Protein AF-A0A968SP73-F1 (afdb_monomer)

pLDDT: mean 84.67, std 12.14, range [43.38, 95.56]

Secondary structure (DSSP, 8-state):
--------------HHHHHHHHHHHHHTT-EETTEE-HHHHHHHHHTTSS---------TTSHHHHHHHHHHHHHHHHHHHHTT-

Sequence (85 aa):
MSKDKREKLTIAVSAEDKATLEKIALELGQMWGDKPNISALMTAIAQGKIRLEHGEEPSPESKRGKKRLALAQIQEGLAKLADLL

Foldseek 3Di:
DDDPDDDDDDDDDDPVVVVVLQVVQVVVVCDDVPGRDSVSVVVCVVVVVDDDDPPDPQPCPHPVNVVVVVVVVVVVVVVVVVVVD

Solvent-accessible surface area (backbone atoms only — not comparable to full-atom values): 5258 Å² total; per-residue (Å²): 133,84,75,82,78,82,78,87,85,86,82,91,73,53,74,67,57,48,53,50,44,34,49,51,11,47,77,70,67,22,54,58,88,94,41,52,22,52,68,52,37,53,49,34,38,77,70,60,76,46,77,79,70,86,74,69,76,64,48,68,85,37,76,69,17,42,54,50,52,54,52,50,52,52,52,51,54,53,52,58,55,60,74,74,110

Radius of gyration: 18.88 Å; Cα contacts (8 Å, |Δi|>4): 40; chains: 1; bounding box: 46×45×49 Å

Mean predicted aligned error: 10.83 Å

Structure (mmCIF, N/CA/C/O backbone):
data_AF-A0A968SP73-F1
#
_entry.id   AF-A0A968SP73-F1
#
loop_
_atom_site.group_PDB
_atom_site.id
_atom_site.type_symbol
_atom_site.label_atom_id
_atom_site.label_alt_id
_atom_site.label_comp_id
_atom_site.label_asym_id
_atom_site.label_entity_id
_atom_site.label_seq_id
_atom_site.pdbx_PDB_ins_code
_atom_site.Cartn_x
_atom_site.Cartn_y
_atom_site.Cartn_z
_atom_site.occupancy
_atom_site.B_iso_or_equiv
_atom_site.auth_seq_id
_atom_site.auth_comp_id
_atom_site.auth_asym_id
_atom_site.auth_atom_id
_atom_site.pdbx_PDB_model_num
ATOM 1 N N . MET A 1 1 ? -7.132 25.877 21.257 1.00 43.38 1 MET A N 1
ATOM 2 C CA . MET A 1 1 ? -7.677 24.931 20.258 1.00 43.38 1 MET A CA 1
ATOM 3 C C . MET A 1 1 ? -6.632 24.746 19.169 1.00 43.38 1 MET A C 1
ATOM 5 O O . MET A 1 1 ? -6.572 25.554 18.249 1.00 43.38 1 MET A O 1
ATOM 9 N N . SER A 1 2 ? -5.744 23.763 19.307 1.00 48.88 2 SER A N 1
ATOM 10 C CA . SER A 1 2 ? -4.765 23.469 18.257 1.00 48.88 2 SER A CA 1
ATOM 11 C C . SER A 1 2 ? -5.498 22.767 17.119 1.00 48.88 2 SER A C 1
ATOM 13 O O . SER A 1 2 ? -6.024 21.680 17.315 1.00 48.88 2 SER A O 1
ATOM 15 N N . LYS A 1 3 ? -5.606 23.419 15.956 1.00 54.34 3 LYS A N 1
ATOM 16 C CA . LYS A 1 3 ? -6.066 22.769 14.724 1.00 54.34 3 LYS A CA 1
ATOM 17 C C . LYS A 1 3 ? -5.092 21.633 14.419 1.00 54.34 3 LYS A C 1
ATOM 19 O O . LYS A 1 3 ? -3.923 21.919 14.172 1.00 54.34 3 LYS A O 1
ATOM 24 N N . ASP A 1 4 ? -5.558 20.389 14.401 1.00 60.44 4 ASP A N 1
ATOM 25 C CA . ASP A 1 4 ? -4.793 19.269 13.856 1.00 60.44 4 ASP A CA 1
ATOM 26 C C . ASP A 1 4 ? -4.435 19.593 12.401 1.00 60.44 4 ASP A C 1
ATOM 28 O O . ASP A 1 4 ? -5.281 19.588 11.499 1.00 60.44 4 ASP A O 1
ATOM 32 N N . LYS A 1 5 ? -3.181 19.982 12.170 1.00 69.50 5 LYS A N 1
ATOM 33 C CA . LYS A 1 5 ? -2.698 20.345 10.843 1.00 69.50 5 LYS A CA 1
ATOM 34 C C . LYS A 1 5 ? -2.538 19.048 10.058 1.00 69.50 5 LYS A C 1
ATOM 36 O O . LYS A 1 5 ? -1.589 18.305 10.269 1.00 69.50 5 LYS A O 1
ATOM 41 N N . ARG A 1 6 ? -3.487 18.751 9.168 1.00 73.88 6 ARG A N 1
ATOM 42 C CA . ARG A 1 6 ? -3.334 17.637 8.224 1.00 73.88 6 ARG A CA 1
ATOM 43 C C . ARG A 1 6 ? -2.255 17.994 7.214 1.00 73.88 6 ARG A C 1
ATOM 45 O O . ARG A 1 6 ? -2.452 18.876 6.377 1.00 73.88 6 ARG A O 1
ATOM 52 N N . GLU A 1 7 ? -1.130 17.306 7.300 1.00 82.94 7 GLU A N 1
ATOM 53 C CA . GLU A 1 7 ? -0.050 17.410 6.329 1.00 82.94 7 GLU A CA 1
ATOM 54 C C . GLU A 1 7 ? -0.287 16.412 5.196 1.00 82.94 7 GLU A C 1
ATOM 56 O O . GLU A 1 7 ? -0.769 15.298 5.408 1.00 82.94 7 GLU A O 1
ATOM 61 N N . LYS A 1 8 ? -0.018 16.844 3.962 1.00 85.00 8 LYS A N 1
ATOM 62 C CA . LYS A 1 8 ? -0.153 15.988 2.784 1.00 85.00 8 LYS A CA 1
ATOM 63 C C . LYS A 1 8 ? 1.191 15.327 2.524 1.00 85.00 8 LYS A C 1
ATOM 65 O O . LYS A 1 8 ? 2.192 16.023 2.389 1.00 85.00 8 LYS A O 1
ATOM 70 N N . LEU A 1 9 ? 1.185 14.006 2.415 1.00 86.38 9 LEU A N 1
ATOM 71 C CA . LEU A 1 9 ? 2.336 13.221 1.994 1.00 86.38 9 LEU A CA 1
ATOM 72 C C . LEU A 1 9 ? 2.112 12.747 0.556 1.00 86.38 9 LEU A C 1
ATOM 74 O O . LEU A 1 9 ? 1.095 12.116 0.270 1.00 86.38 9 LEU A O 1
ATOM 78 N N . THR A 1 10 ? 3.064 13.033 -0.330 1.00 91.00 10 THR A N 1
ATOM 79 C CA . THR A 1 10 ? 3.085 12.503 -1.699 1.00 91.00 10 THR A CA 1
ATOM 80 C C . THR A 1 10 ? 4.217 11.493 -1.801 1.00 91.00 10 THR A C 1
ATOM 82 O O . THR A 1 10 ? 5.362 11.833 -1.512 1.00 91.00 10 THR A O 1
ATOM 85 N N . ILE A 1 11 ? 3.905 10.268 -2.221 1.00 90.19 11 ILE A N 1
ATOM 86 C CA . ILE A 1 11 ? 4.896 9.217 -2.475 1.00 90.19 11 ILE A CA 1
ATOM 87 C C . ILE A 1 11 ? 4.882 8.830 -3.953 1.00 90.19 11 ILE A C 1
ATOM 89 O O . ILE A 1 11 ? 3.816 8.733 -4.563 1.00 90.19 11 ILE A O 1
ATOM 93 N N . ALA A 1 12 ? 6.065 8.613 -4.522 1.00 93.56 12 ALA A N 1
ATOM 94 C CA . ALA A 1 12 ? 6.226 8.034 -5.848 1.00 93.56 12 ALA A CA 1
ATOM 95 C C . ALA A 1 12 ? 6.513 6.537 -5.692 1.00 93.56 12 ALA A C 1
ATOM 97 O O 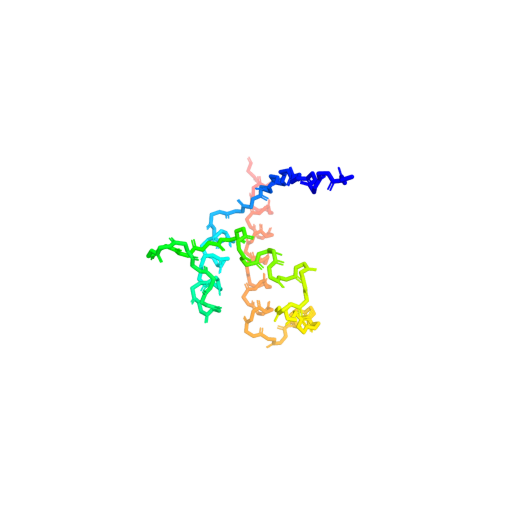. ALA A 1 12 ? 7.449 6.154 -4.995 1.00 93.56 12 ALA A O 1
ATOM 98 N N . VAL A 1 13 ? 5.690 5.703 -6.320 1.00 92.19 13 VAL A N 1
ATOM 99 C CA . VAL A 1 13 ? 5.807 4.240 -6.306 1.00 92.19 13 VAL A CA 1
ATOM 100 C C . VAL A 1 13 ? 5.564 3.709 -7.713 1.00 92.19 13 VAL A C 1
ATOM 102 O O . VAL A 1 13 ? 4.934 4.387 -8.531 1.00 92.19 13 VAL A O 1
ATOM 105 N N . SER A 1 14 ? 6.051 2.505 -8.007 1.00 94.88 14 SER A N 1
ATOM 106 C CA . SER A 1 14 ? 5.766 1.860 -9.287 1.00 94.88 14 SER A CA 1
ATOM 107 C C . SER A 1 14 ? 4.273 1.521 -9.419 1.00 94.88 14 SER A C 1
ATOM 109 O O . SER A 1 14 ? 3.536 1.459 -8.430 1.00 94.88 14 SER A O 1
ATOM 111 N N . ALA A 1 15 ? 3.808 1.279 -10.648 1.00 92.50 15 ALA A N 1
ATOM 112 C CA . ALA A 1 15 ? 2.429 0.846 -10.879 1.00 92.50 15 ALA A CA 1
ATOM 113 C C . ALA A 1 15 ? 2.126 -0.506 -10.201 1.00 92.50 15 ALA A C 1
ATOM 115 O O . ALA A 1 15 ? 1.030 -0.700 -9.675 1.00 92.50 15 ALA A O 1
ATOM 116 N N . GLU A 1 16 ? 3.108 -1.410 -10.168 1.00 91.50 16 GLU A N 1
ATOM 117 C CA . GLU A 1 16 ? 3.002 -2.720 -9.516 1.00 91.50 16 GLU A CA 1
ATOM 118 C C . GLU A 1 16 ? 2.905 -2.591 -7.990 1.00 91.50 16 GLU A C 1
ATOM 120 O O . GLU A 1 16 ? 2.055 -3.228 -7.358 1.00 91.50 16 GLU A O 1
ATOM 125 N N . ASP A 1 17 ? 3.722 -1.722 -7.393 1.00 92.69 17 ASP A N 1
ATOM 126 C CA . ASP A 1 17 ? 3.679 -1.452 -5.953 1.00 92.69 17 ASP A CA 1
ATOM 127 C C . ASP A 1 17 ? 2.364 -0.784 -5.565 1.00 92.69 17 ASP A C 1
ATOM 129 O O . ASP A 1 17 ? 1.743 -1.161 -4.572 1.00 92.69 17 ASP A O 1
ATOM 133 N N . LYS A 1 18 ? 1.889 0.166 -6.379 1.00 94.00 18 LYS A N 1
ATOM 134 C CA . LYS A 1 18 ? 0.586 0.799 -6.173 1.00 94.00 18 LYS A CA 1
ATOM 135 C C . LYS A 1 18 ? -0.536 -0.242 -6.177 1.00 94.00 18 LYS A C 1
ATOM 137 O O . LYS A 1 18 ? -1.317 -0.277 -5.230 1.00 94.00 18 LYS A O 1
ATOM 142 N N . ALA A 1 19 ? -0.582 -1.120 -7.179 1.00 94.44 19 ALA A N 1
ATOM 143 C CA . ALA A 1 19 ? -1.587 -2.180 -7.251 1.00 94.44 19 ALA A CA 1
ATOM 144 C C . ALA A 1 19 ? -1.504 -3.133 -6.045 1.00 94.44 19 ALA A C 1
ATOM 146 O O . ALA A 1 19 ? -2.526 -3.565 -5.510 1.00 94.44 19 ALA A O 1
ATOM 147 N N . THR A 1 20 ? -0.288 -3.421 -5.573 1.00 94.31 20 THR A N 1
ATOM 148 C CA . THR A 1 20 ? -0.066 -4.218 -4.360 1.00 94.31 20 THR A CA 1
ATOM 149 C C . THR A 1 20 ? -0.623 -3.515 -3.121 1.00 94.31 20 THR A C 1
ATOM 151 O O . THR A 1 20 ? -1.323 -4.143 -2.330 1.00 94.31 20 THR A O 1
ATOM 154 N N . LEU A 1 21 ? -0.384 -2.209 -2.966 1.00 94.25 21 LEU A N 1
ATOM 155 C CA . LEU A 1 21 ? -0.936 -1.407 -1.870 1.00 94.25 21 LEU A CA 1
ATOM 156 C C . LEU A 1 21 ? -2.467 -1.330 -1.920 1.00 94.25 21 LEU A C 1
ATOM 158 O O . LEU A 1 21 ? -3.110 -1.437 -0.879 1.00 94.25 21 LEU A O 1
ATOM 162 N N . GLU A 1 22 ? -3.059 -1.181 -3.108 1.00 95.38 22 GLU A N 1
ATOM 163 C CA . GLU A 1 22 ? -4.517 -1.197 -3.296 1.00 95.38 22 GLU A CA 1
ATOM 164 C C . GLU A 1 22 ? -5.112 -2.549 -2.893 1.00 95.38 22 GLU A C 1
ATOM 166 O O . GLU A 1 22 ? -6.134 -2.598 -2.208 1.00 95.38 22 GLU A O 1
ATOM 171 N N . LYS A 1 23 ? -4.441 -3.650 -3.245 1.00 95.31 23 LYS A N 1
ATOM 172 C CA . LYS A 1 23 ? -4.859 -4.991 -2.837 1.00 95.31 23 LYS A CA 1
ATOM 173 C C . LYS A 1 23 ? -4.774 -5.182 -1.322 1.00 95.31 23 LYS A C 1
ATOM 175 O O . LYS A 1 23 ? -5.742 -5.639 -0.728 1.00 95.31 23 LYS A O 1
ATOM 180 N N . ILE A 1 24 ? -3.672 -4.772 -0.691 1.00 93.94 24 ILE A N 1
ATOM 181 C CA . ILE A 1 24 ? -3.522 -4.835 0.773 1.00 93.94 24 ILE A CA 1
ATOM 182 C C . ILE A 1 24 ? -4.604 -3.993 1.456 1.00 93.94 24 ILE A C 1
ATOM 184 O O . ILE A 1 24 ? -5.204 -4.428 2.437 1.00 93.94 24 ILE A O 1
ATOM 188 N N . ALA A 1 25 ? -4.883 -2.797 0.934 1.00 95.12 25 ALA A N 1
ATOM 189 C CA . ALA A 1 25 ? -5.938 -1.942 1.457 1.00 95.12 25 ALA A CA 1
ATOM 190 C C . ALA A 1 25 ? -7.306 -2.635 1.374 1.00 95.12 25 ALA A C 1
ATOM 192 O O . ALA A 1 25 ? -8.046 -2.615 2.352 1.00 95.12 25 ALA A O 1
ATOM 193 N N . LEU A 1 26 ? -7.615 -3.303 0.259 1.00 95.00 26 LEU A N 1
ATOM 194 C CA . LEU A 1 26 ? -8.840 -4.091 0.111 1.00 95.00 26 LEU A CA 1
ATOM 195 C C . LEU A 1 26 ? -8.903 -5.252 1.117 1.00 95.00 26 LEU A C 1
ATOM 197 O O . LEU A 1 26 ? -9.901 -5.394 1.818 1.00 95.00 26 LEU A O 1
ATOM 201 N N . GLU A 1 27 ? -7.836 -6.049 1.223 1.00 93.50 27 GLU A N 1
ATOM 202 C CA . GLU A 1 27 ? -7.762 -7.210 2.127 1.00 93.50 27 GLU A CA 1
ATOM 203 C C . GLU A 1 27 ? -7.912 -6.814 3.602 1.00 93.50 27 GLU A C 1
ATOM 205 O O . GLU A 1 27 ? -8.516 -7.542 4.386 1.00 93.50 27 GLU A O 1
ATOM 210 N N . LEU A 1 28 ? -7.415 -5.633 3.977 1.00 92.06 28 LEU A N 1
ATOM 211 C CA . LEU A 1 28 ? -7.507 -5.091 5.334 1.00 92.06 28 LEU A CA 1
ATOM 212 C C . LEU A 1 28 ? -8.731 -4.180 5.543 1.00 92.06 28 LEU A C 1
ATOM 214 O O . LEU A 1 28 ? -8.813 -3.481 6.557 1.00 92.06 28 LEU A O 1
ATOM 218 N N . GLY A 1 29 ? -9.668 -4.140 4.588 1.00 93.44 29 GLY A N 1
ATOM 219 C CA . GLY A 1 29 ? -10.905 -3.352 4.673 1.00 93.44 29 GLY A CA 1
ATOM 220 C C . GLY A 1 29 ? -10.696 -1.833 4.696 1.00 93.44 29 GLY A C 1
ATOM 221 O O . GLY A 1 29 ? -11.588 -1.086 5.093 1.00 93.44 29 GLY A O 1
ATOM 222 N N . GLN A 1 30 ? -9.521 -1.353 4.287 1.00 94.81 30 GLN A N 1
ATOM 223 C CA . GLN A 1 30 ? -9.188 0.065 4.176 1.00 94.81 30 GLN A CA 1
ATOM 224 C C . GLN A 1 30 ? -9.766 0.612 2.871 1.00 94.81 30 GLN A C 1
ATOM 226 O O . GLN A 1 30 ? -9.095 0.697 1.843 1.00 94.81 30 GLN A O 1
ATOM 231 N N . MET A 1 31 ? -11.049 0.956 2.914 1.00 93.06 31 MET A N 1
ATOM 232 C CA . MET A 1 31 ? -11.815 1.412 1.758 1.00 93.06 31 MET A CA 1
ATOM 233 C C . MET A 1 31 ? -12.296 2.851 1.933 1.00 93.06 31 MET A C 1
ATOM 235 O O . MET A 1 31 ? -12.391 3.381 3.040 1.00 93.06 31 MET A O 1
ATOM 239 N N . TRP A 1 32 ? -12.622 3.489 0.817 1.00 90.56 32 TRP A N 1
ATOM 240 C CA . TRP A 1 32 ? -13.376 4.734 0.776 1.00 90.56 32 TRP A CA 1
ATOM 241 C C . TRP A 1 32 ? -14.517 4.574 -0.220 1.00 90.56 32 TRP A C 1
ATOM 243 O O . TRP A 1 32 ? -14.302 4.555 -1.435 1.00 90.56 32 TRP A O 1
ATOM 253 N N . GLY A 1 33 ? -15.736 4.440 0.302 1.00 90.81 33 GLY A N 1
ATOM 254 C CA . GLY A 1 33 ? -16.853 3.935 -0.490 1.00 90.81 33 GLY A CA 1
ATOM 255 C C . GLY A 1 33 ? -16.537 2.520 -0.970 1.00 90.81 33 GLY A C 1
ATOM 256 O O . GLY A 1 33 ? -16.221 1.659 -0.157 1.00 90.81 33 GLY A O 1
ATOM 257 N N . ASP A 1 34 ? -16.562 2.321 -2.285 1.00 90.38 34 ASP A N 1
ATOM 258 C CA . ASP A 1 34 ? -16.348 1.014 -2.924 1.00 90.38 34 ASP A CA 1
ATOM 259 C C . ASP A 1 34 ? -14.886 0.760 -3.350 1.00 90.38 34 ASP A C 1
ATOM 261 O O . ASP A 1 34 ? -14.542 -0.306 -3.848 1.00 90.38 34 ASP A O 1
ATOM 265 N N . LYS A 1 35 ? -13.994 1.751 -3.192 1.00 93.50 35 LYS A N 1
ATOM 266 C CA . LYS A 1 35 ? -12.611 1.668 -3.688 1.00 93.50 35 LYS A CA 1
ATOM 267 C C . LYS A 1 35 ? -11.604 1.465 -2.554 1.00 93.50 35 LYS A C 1
ATOM 269 O O . LYS A 1 35 ? -11.732 2.125 -1.518 1.00 93.50 35 LYS A O 1
ATOM 274 N N . PRO A 1 36 ? -10.560 0.637 -2.750 1.00 94.50 36 PRO A N 1
ATOM 275 C CA . PRO A 1 36 ? -9.454 0.549 -1.803 1.00 94.50 36 PRO A CA 1
ATOM 276 C C . PRO A 1 36 ? -8.758 1.906 -1.644 1.00 94.50 36 PRO A C 1
ATOM 278 O O . PRO A 1 36 ? -8.584 2.652 -2.609 1.00 94.50 36 PRO A O 1
ATOM 281 N N . ASN A 1 37 ? -8.357 2.238 -0.417 1.00 95.56 37 ASN A N 1
ATOM 282 C CA . ASN A 1 37 ? -7.775 3.532 -0.077 1.00 95.56 37 ASN A CA 1
ATOM 283 C C . ASN A 1 37 ? -6.398 3.369 0.588 1.00 95.56 37 ASN A C 1
ATOM 285 O O . ASN A 1 37 ? -6.280 3.075 1.778 1.00 95.56 37 ASN A O 1
ATOM 289 N N . ILE A 1 38 ? -5.346 3.643 -0.189 1.00 94.69 38 ILE A N 1
ATOM 290 C CA . ILE A 1 38 ? -3.948 3.587 0.265 1.00 94.69 38 ILE A CA 1
ATOM 291 C C . ILE A 1 38 ? -3.685 4.594 1.396 1.00 94.69 38 ILE A C 1
ATOM 293 O O . ILE A 1 38 ? -2.981 4.279 2.349 1.00 94.69 38 ILE A O 1
ATOM 297 N N . SER A 1 39 ? -4.262 5.797 1.348 1.00 92.44 39 SER A N 1
ATOM 298 C CA . SER A 1 39 ? -4.080 6.794 2.411 1.00 92.44 39 SER A CA 1
ATOM 299 C C . SER A 1 39 ? -4.705 6.345 3.735 1.00 92.44 39 SER A C 1
ATOM 301 O O . SER A 1 39 ? -4.122 6.583 4.794 1.00 92.44 39 SER A O 1
ATOM 303 N N . ALA A 1 40 ? -5.857 5.666 3.691 1.00 92.62 40 ALA A N 1
ATOM 304 C CA . ALA A 1 40 ? -6.481 5.063 4.869 1.00 92.62 40 ALA A CA 1
ATOM 305 C C . ALA A 1 40 ? -5.600 3.945 5.442 1.00 92.62 40 ALA A C 1
ATOM 307 O O . ALA A 1 40 ? -5.320 3.953 6.640 1.00 92.62 40 ALA A O 1
ATOM 308 N N . LEU A 1 41 ? -5.066 3.076 4.577 1.00 94.44 41 LEU A N 1
ATOM 309 C CA . LEU A 1 41 ? -4.087 2.054 4.949 1.00 94.44 41 LEU A CA 1
ATOM 310 C C . LEU A 1 41 ? -2.859 2.662 5.641 1.00 94.44 41 LEU A C 1
ATOM 312 O O . LEU A 1 41 ? -2.525 2.265 6.756 1.00 94.44 41 LEU A O 1
ATOM 316 N N . MET A 1 42 ? -2.219 3.664 5.034 1.00 92.69 42 MET A N 1
ATOM 317 C CA . MET A 1 42 ? -1.049 4.326 5.624 1.00 92.69 42 MET A CA 1
ATOM 318 C C . MET A 1 42 ? -1.375 5.006 6.956 1.00 92.69 42 MET A C 1
ATOM 320 O O . MET A 1 42 ? -0.581 4.945 7.890 1.00 92.69 42 MET A O 1
ATOM 324 N N . THR A 1 43 ? -2.559 5.611 7.075 1.00 92.12 43 THR A N 1
ATOM 325 C CA . THR A 1 43 ? -3.014 6.223 8.330 1.00 92.12 43 THR A CA 1
ATOM 326 C C . THR A 1 43 ? -3.206 5.170 9.419 1.00 92.12 43 THR A C 1
ATOM 328 O O . THR A 1 43 ? -2.779 5.376 10.551 1.00 92.12 43 THR A O 1
ATOM 331 N N . ALA A 1 44 ? -3.810 4.025 9.094 1.00 91.94 44 ALA A N 1
ATOM 332 C CA . ALA A 1 44 ? -4.006 2.929 10.036 1.00 91.94 44 ALA A CA 1
ATOM 333 C C .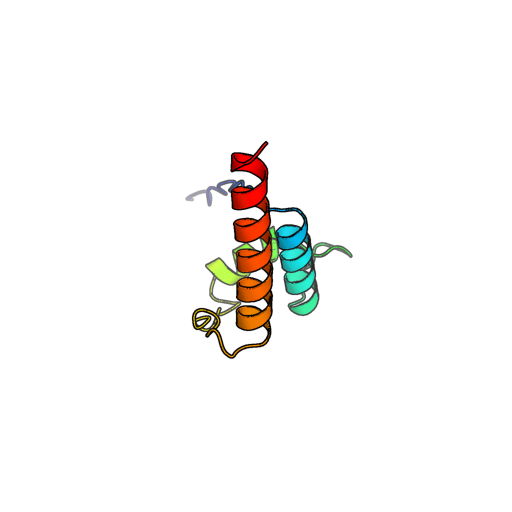 ALA A 1 44 ? -2.673 2.306 10.490 1.00 91.94 44 ALA A C 1
ATOM 335 O O . ALA A 1 44 ? -2.534 1.968 11.667 1.00 91.94 44 ALA A O 1
ATOM 336 N N . ILE A 1 45 ? -1.678 2.227 9.598 1.00 92.69 45 ILE A N 1
ATOM 337 C CA . ILE A 1 45 ? -0.303 1.829 9.941 1.00 92.69 45 ILE A CA 1
ATOM 338 C C . ILE A 1 45 ? 0.332 2.856 10.886 1.00 92.69 45 ILE A C 1
ATOM 340 O O . ILE A 1 45 ? 0.815 2.487 11.953 1.00 92.69 45 ILE A O 1
ATOM 344 N N . ALA A 1 46 ? 0.278 4.150 10.553 1.00 90.62 46 ALA A N 1
ATOM 345 C CA . ALA A 1 46 ? 0.840 5.215 11.389 1.00 90.62 46 ALA A CA 1
ATOM 346 C C . ALA A 1 46 ? 0.188 5.283 12.783 1.00 90.62 46 ALA A C 1
ATOM 348 O O . ALA A 1 46 ? 0.841 5.610 13.768 1.00 90.62 46 ALA A O 1
ATOM 349 N N . GLN A 1 47 ? -1.098 4.937 12.875 1.00 91.00 47 GLN A N 1
ATOM 350 C CA . GLN A 1 47 ? -1.847 4.845 14.131 1.00 91.00 47 GLN A CA 1
ATOM 351 C C . GLN A 1 47 ? -1.588 3.542 14.907 1.00 91.00 47 GLN A C 1
ATOM 353 O O . GLN A 1 47 ? -2.172 3.352 15.972 1.00 91.00 47 GLN A O 1
ATOM 358 N N . GLY A 1 48 ? -0.779 2.618 14.379 1.00 91.25 48 GLY A N 1
ATOM 359 C CA . GLY A 1 48 ? -0.500 1.320 14.999 1.00 91.25 48 GLY A CA 1
ATOM 360 C C . GLY A 1 48 ? -1.684 0.346 15.000 1.00 91.25 48 GLY A C 1
ATOM 361 O O . GLY A 1 48 ? -1.628 -0.677 15.684 1.00 91.25 48 GLY A O 1
ATOM 362 N N . LYS A 1 49 ? -2.751 0.644 14.245 1.00 90.81 49 LYS A N 1
ATOM 363 C CA . LYS A 1 49 ? -3.924 -0.234 14.078 1.00 90.81 49 LYS A CA 1
ATOM 364 C C . LYS A 1 49 ? -3.606 -1.432 13.192 1.00 90.81 49 LYS A C 1
ATOM 366 O O . LYS A 1 49 ? -4.159 -2.506 13.394 1.00 90.81 49 LYS A O 1
ATOM 371 N N . ILE A 1 50 ? -2.710 -1.237 12.228 1.00 89.62 50 ILE A N 1
ATOM 372 C CA . ILE A 1 50 ? -2.129 -2.299 11.410 1.00 89.62 50 ILE A CA 1
ATOM 373 C C . ILE A 1 50 ? -0.667 -2.403 11.818 1.00 89.62 50 ILE A C 1
ATOM 375 O O . ILE A 1 50 ? 0.099 -1.455 11.646 1.00 89.62 50 ILE A O 1
ATOM 379 N N . ARG A 1 51 ? -0.289 -3.547 12.386 1.00 84.81 51 ARG A N 1
ATOM 380 C CA . ARG A 1 51 ? 1.102 -3.834 12.723 1.00 84.81 51 ARG A CA 1
ATOM 381 C C . ARG A 1 51 ? 1.735 -4.563 11.554 1.00 84.81 51 ARG A C 1
ATOM 383 O O . ARG A 1 51 ? 1.264 -5.620 11.152 1.00 84.81 51 ARG A O 1
ATOM 390 N N . LEU A 1 52 ? 2.794 -3.976 11.017 1.00 80.44 52 LEU A N 1
ATOM 391 C CA . LEU A 1 52 ? 3.688 -4.688 10.124 1.00 80.44 52 LEU A CA 1
ATOM 392 C C . LEU A 1 52 ? 4.582 -5.542 11.019 1.00 80.44 52 LEU A C 1
ATOM 394 O O . LEU A 1 52 ? 5.366 -5.005 11.802 1.00 80.44 52 LEU A O 1
ATOM 398 N N . GLU A 1 53 ? 4.421 -6.860 10.962 1.00 77.69 53 GLU A N 1
ATOM 399 C CA . GLU A 1 53 ? 5.443 -7.748 11.510 1.00 77.69 53 GLU A CA 1
ATOM 400 C C . GLU A 1 53 ? 6.735 -7.514 10.727 1.00 77.6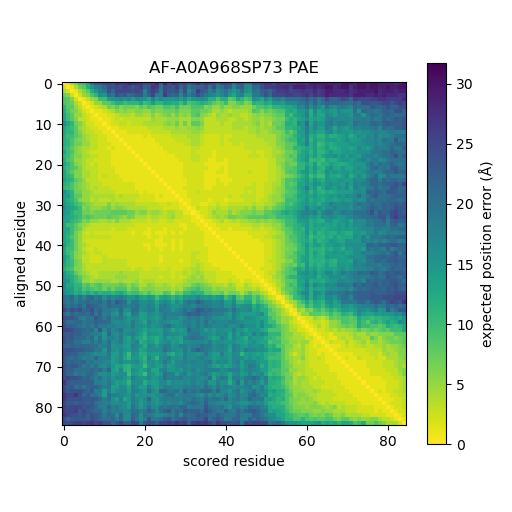9 53 GLU A C 1
ATOM 402 O O . GLU A 1 53 ? 6.685 -7.179 9.539 1.00 77.69 53 GLU A O 1
ATOM 407 N N . HIS A 1 54 ? 7.883 -7.606 11.404 1.00 63.38 54 HIS A N 1
ATOM 408 C CA . HIS A 1 54 ? 9.174 -7.376 10.768 1.00 63.38 54 HIS A CA 1
ATOM 409 C C . HIS A 1 54 ? 9.277 -8.329 9.576 1.00 63.38 54 HIS A C 1
ATOM 411 O O . HIS A 1 54 ? 9.357 -9.545 9.744 1.00 63.38 54 HIS A O 1
ATOM 417 N N . GLY A 1 55 ? 9.181 -7.774 8.369 1.00 57.03 55 GLY A N 1
ATOM 418 C CA . GLY A 1 55 ? 9.385 -8.536 7.158 1.00 57.03 55 GLY A CA 1
ATOM 419 C C . GLY A 1 55 ? 10.854 -8.890 7.134 1.00 57.03 55 GLY A C 1
ATOM 420 O O . GLY A 1 55 ? 11.673 -8.029 6.824 1.00 57.03 55 GLY A O 1
ATOM 421 N N . GLU A 1 56 ? 11.183 -10.122 7.513 1.00 57.75 56 GLU A N 1
ATOM 422 C CA . GLU A 1 56 ? 12.507 -10.670 7.261 1.00 57.75 56 GLU A CA 1
ATOM 423 C C . GLU A 1 56 ? 12.838 -10.411 5.789 1.00 57.75 56 GLU A C 1
ATOM 425 O O . GLU A 1 56 ? 11.997 -10.631 4.903 1.00 57.75 56 GLU A O 1
ATOM 430 N N . GLU A 1 57 ? 14.023 -9.849 5.533 1.00 62.62 57 GLU A N 1
ATOM 431 C CA . GLU A 1 57 ? 14.486 -9.645 4.168 1.00 62.62 57 GLU A CA 1
ATOM 432 C C . GLU A 1 57 ? 14.330 -1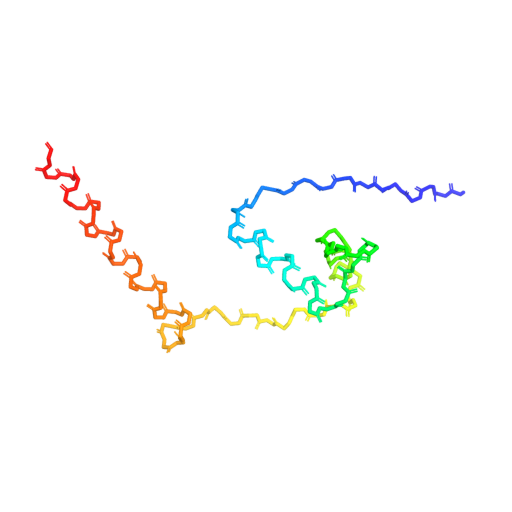0.988 3.442 1.00 62.62 57 GLU A C 1
ATOM 434 O O . GLU A 1 57 ? 14.767 -12.007 3.984 1.00 62.62 57 GLU A O 1
ATOM 439 N N . PRO A 1 58 ? 13.623 -11.049 2.295 1.00 61.44 58 PRO A N 1
ATOM 440 C CA . PRO A 1 58 ? 13.223 -12.321 1.718 1.00 61.44 58 PRO A CA 1
ATOM 441 C C . PRO A 1 58 ? 14.467 -13.156 1.442 1.00 61.44 58 PRO A C 1
ATOM 443 O O . PRO A 1 58 ? 15.190 -12.885 0.483 1.00 61.44 58 PRO A O 1
ATOM 446 N N . SER A 1 59 ? 14.693 -14.175 2.274 1.00 67.50 59 SER A N 1
ATOM 447 C CA . SER A 1 59 ? 15.873 -15.020 2.160 1.00 67.50 59 SER A CA 1
ATOM 448 C C . SER A 1 59 ? 15.926 -15.615 0.752 1.00 67.50 59 SER A C 1
ATOM 450 O O . SER A 1 59 ? 14.869 -15.888 0.161 1.00 67.50 59 SER A O 1
ATOM 452 N N . PRO A 1 60 ? 17.122 -15.863 0.199 1.00 69.25 60 PRO A N 1
ATOM 453 C CA . PRO A 1 60 ? 17.277 -16.382 -1.160 1.00 69.25 60 PRO A CA 1
ATOM 454 C C . PRO A 1 60 ? 16.510 -17.694 -1.404 1.00 69.25 60 PRO A C 1
ATOM 456 O O . PRO A 1 60 ? 16.149 -17.993 -2.540 1.00 69.25 60 PRO A O 1
ATOM 459 N N . GLU A 1 61 ? 16.180 -18.449 -0.352 1.00 70.06 61 GLU A N 1
ATOM 460 C CA . GLU A 1 61 ? 15.393 -19.684 -0.432 1.00 70.06 61 GLU A CA 1
ATOM 461 C C . GLU A 1 61 ? 13.868 -19.485 -0.521 1.00 70.06 61 GLU A C 1
ATOM 463 O O . GLU A 1 61 ? 13.152 -20.379 -0.995 1.00 70.06 61 GLU A O 1
ATOM 468 N N . SER A 1 62 ? 13.349 -18.315 -0.141 1.00 77.62 62 SER A N 1
ATOM 469 C CA . SER A 1 62 ? 11.920 -17.997 -0.218 1.00 77.62 62 SER A CA 1
ATOM 470 C C . SER A 1 62 ? 11.448 -17.851 -1.665 1.00 77.62 62 SER A C 1
ATOM 472 O O . SER A 1 62 ? 12.189 -17.387 -2.528 1.00 77.62 62 SER A O 1
ATOM 474 N N . LYS A 1 63 ? 10.169 -18.152 -1.954 1.00 72.75 63 LYS A N 1
ATOM 475 C CA . LYS A 1 63 ? 9.592 -17.974 -3.309 1.00 72.75 63 LYS A CA 1
ATOM 476 C C . LYS A 1 63 ? 9.825 -16.561 -3.870 1.00 72.75 63 LYS A C 1
ATOM 478 O O . LYS A 1 63 ? 10.149 -16.413 -5.045 1.00 72.75 63 LYS A O 1
ATOM 483 N N . ARG A 1 64 ? 9.690 -15.529 -3.024 1.00 71.12 64 ARG A N 1
ATOM 484 C CA . ARG A 1 64 ? 9.991 -14.128 -3.376 1.00 71.12 64 ARG A CA 1
ATOM 485 C C . ARG A 1 64 ? 11.486 -13.8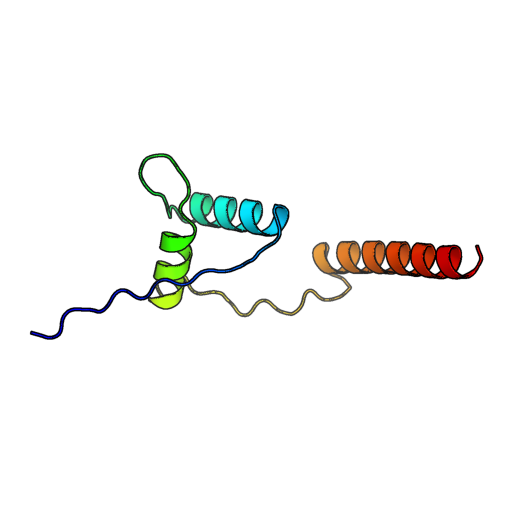89 -3.619 1.00 71.12 64 ARG A C 1
ATOM 487 O O . ARG A 1 64 ? 11.815 -13.225 -4.597 1.00 71.12 64 ARG A O 1
ATOM 494 N N . GLY A 1 65 ? 12.363 -14.455 -2.786 1.00 73.25 65 GLY A N 1
ATOM 495 C CA . GLY A 1 65 ? 13.821 -14.356 -2.933 1.00 73.25 65 GLY A CA 1
ATOM 496 C C . GLY A 1 65 ? 14.313 -14.991 -4.235 1.00 73.25 65 GLY A C 1
ATOM 497 O O . GLY A 1 65 ? 14.982 -14.333 -5.028 1.00 73.25 65 GLY A O 1
ATOM 498 N N . LYS A 1 66 ? 13.855 -16.213 -4.535 1.00 80.94 66 LYS A N 1
ATOM 499 C CA . LYS A 1 66 ? 14.146 -16.936 -5.786 1.00 80.94 66 LYS A CA 1
ATOM 500 C C . LYS A 1 66 ? 13.733 -16.147 -7.028 1.00 80.94 66 LYS A C 1
ATOM 502 O O . LYS A 1 66 ? 14.516 -16.022 -7.966 1.00 80.94 66 LYS A O 1
ATOM 507 N N . LYS A 1 67 ? 12.520 -15.574 -7.027 1.00 81.88 67 LYS A N 1
ATOM 508 C CA . LYS A 1 67 ? 12.032 -14.741 -8.140 1.00 81.88 67 LYS A CA 1
ATOM 509 C C . LYS A 1 67 ? 12.901 -13.491 -8.331 1.00 81.88 67 LYS A C 1
ATOM 511 O O . LYS A 1 67 ? 13.225 -13.159 -9.466 1.00 81.88 67 LYS A O 1
ATOM 516 N N . ARG A 1 68 ? 13.306 -12.824 -7.242 1.00 81.69 68 ARG A N 1
ATOM 517 C CA . ARG A 1 68 ? 14.202 -11.652 -7.296 1.00 81.69 68 ARG A CA 1
ATOM 518 C C . ARG A 1 68 ? 15.579 -12.008 -7.845 1.00 8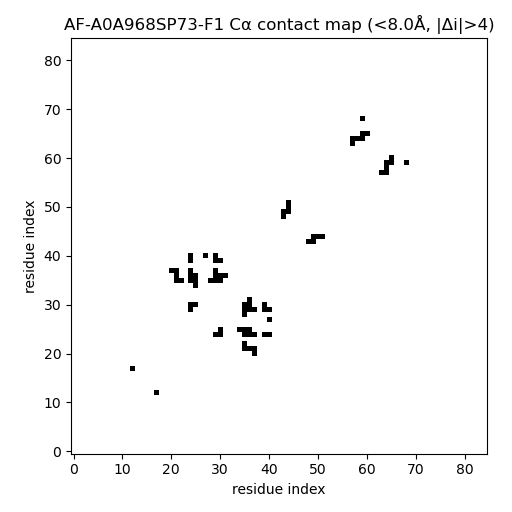1.69 68 ARG A C 1
ATOM 520 O O . ARG A 1 68 ? 16.076 -11.289 -8.703 1.00 81.69 68 ARG A O 1
ATOM 527 N N . LEU A 1 69 ? 16.161 -13.115 -7.387 1.00 82.88 69 LEU A N 1
ATOM 528 C CA . LEU A 1 69 ?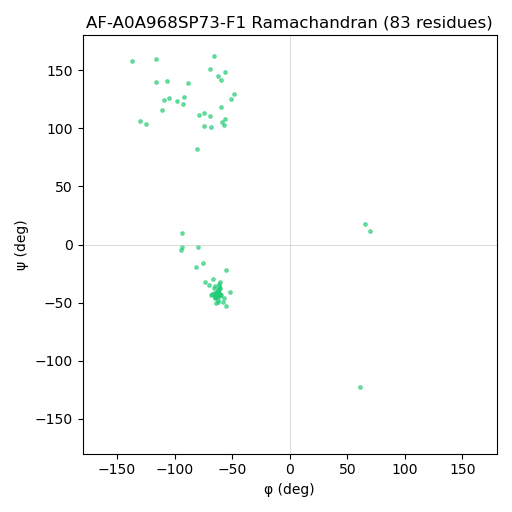 17.475 -13.574 -7.836 1.00 82.88 69 LEU A CA 1
ATOM 529 C C . LEU A 1 69 ? 17.477 -13.892 -9.338 1.00 82.88 69 LEU A C 1
ATOM 531 O O . LEU A 1 69 ? 18.374 -13.456 -10.053 1.00 82.88 69 LEU A O 1
ATOM 535 N N . ALA A 1 70 ? 16.444 -14.587 -9.824 1.00 85.62 70 ALA A N 1
ATOM 536 C CA . ALA A 1 70 ? 16.304 -14.903 -11.244 1.00 85.62 70 ALA A CA 1
ATOM 537 C C . ALA A 1 70 ? 16.188 -13.638 -12.112 1.00 85.62 70 ALA A C 1
ATOM 539 O O . ALA A 1 70 ? 16.849 -13.530 -13.140 1.00 85.62 70 ALA A O 1
ATOM 540 N N . LEU A 1 71 ? 15.387 -12.655 -11.684 1.00 86.31 71 LEU A N 1
ATOM 541 C CA . LEU A 1 71 ? 15.255 -11.383 -12.401 1.00 86.31 71 LEU A CA 1
ATOM 542 C C . LEU A 1 71 ? 16.568 -10.594 -12.417 1.00 86.31 71 LEU A C 1
ATOM 544 O O . LEU A 1 71 ? 16.944 -10.078 -13.465 1.00 86.31 71 LEU A O 1
ATOM 548 N N . ALA A 1 72 ? 17.288 -10.554 -11.294 1.00 85.94 72 ALA A N 1
ATOM 549 C CA . ALA A 1 72 ? 18.584 -9.888 -11.209 1.00 85.94 72 ALA A CA 1
ATOM 550 C C . ALA A 1 72 ? 19.626 -10.530 -12.143 1.00 85.94 72 ALA A C 1
ATOM 552 O O . ALA A 1 72 ? 20.334 -9.814 -12.844 1.00 85.94 72 ALA A O 1
ATOM 553 N N . GLN A 1 73 ? 19.675 -11.865 -12.223 1.00 87.75 73 GLN A N 1
ATOM 554 C CA . GLN A 1 73 ? 20.571 -12.575 -13.147 1.00 87.75 73 GLN A CA 1
ATOM 555 C C . GLN A 1 73 ? 20.250 -12.276 -14.616 1.00 87.75 73 GLN A C 1
ATOM 557 O O . GLN A 1 73 ? 21.160 -12.074 -15.418 1.00 87.75 73 GLN A O 1
ATOM 562 N N . ILE A 1 74 ? 18.963 -12.207 -14.972 1.00 92.12 74 ILE A N 1
ATOM 563 C CA . ILE A 1 74 ? 18.534 -11.849 -16.331 1.00 92.12 74 ILE A CA 1
ATOM 564 C C . ILE A 1 74 ? 18.941 -10.407 -16.658 1.00 92.12 74 ILE A C 1
ATOM 566 O O . ILE A 1 74 ? 19.492 -10.158 -17.727 1.00 92.12 74 ILE A O 1
ATOM 570 N N . GLN A 1 75 ? 18.712 -9.467 -15.737 1.00 89.75 75 GLN A N 1
ATOM 571 C CA . GLN A 1 75 ? 19.095 -8.064 -15.913 1.00 89.75 75 GLN A CA 1
ATOM 572 C C . GLN A 1 75 ? 20.609 -7.888 -16.054 1.00 89.75 75 GLN A C 1
ATOM 574 O O . GLN A 1 75 ? 21.055 -7.130 -16.911 1.00 89.75 75 GLN A O 1
ATOM 579 N N . GLU A 1 76 ? 21.399 -8.618 -15.265 1.00 90.88 76 GLU A N 1
ATOM 580 C CA . GLU A 1 76 ? 22.858 -8.604 -15.369 1.00 90.88 76 GLU A CA 1
ATOM 581 C C . GLU A 1 76 ? 23.338 -9.162 -16.717 1.00 90.88 76 GLU A C 1
ATOM 583 O O . GLU A 1 76 ? 24.209 -8.573 -17.357 1.00 90.88 76 GLU A O 1
ATOM 588 N N . GLY A 1 77 ? 22.752 -10.271 -17.180 1.00 90.69 77 GLY A N 1
ATOM 589 C CA . GLY A 1 77 ? 23.056 -10.836 -18.495 1.00 90.69 77 GLY A CA 1
ATOM 590 C C . GLY A 1 77 ? 22.735 -9.867 -19.636 1.00 90.69 77 GLY A C 1
ATOM 591 O O . GLY A 1 77 ? 23.554 -9.681 -20.534 1.00 90.69 77 GLY A O 1
ATOM 592 N N . LEU A 1 78 ? 21.581 -9.196 -19.569 1.00 91.88 78 LEU A N 1
ATOM 593 C CA . LEU A 1 78 ? 21.193 -8.149 -20.519 1.00 91.88 78 LEU A CA 1
ATOM 594 C C . LEU A 1 78 ? 22.159 -6.959 -20.505 1.00 91.88 78 LEU A C 1
ATOM 596 O O . LEU A 1 78 ? 22.532 -6.481 -21.571 1.00 91.88 78 L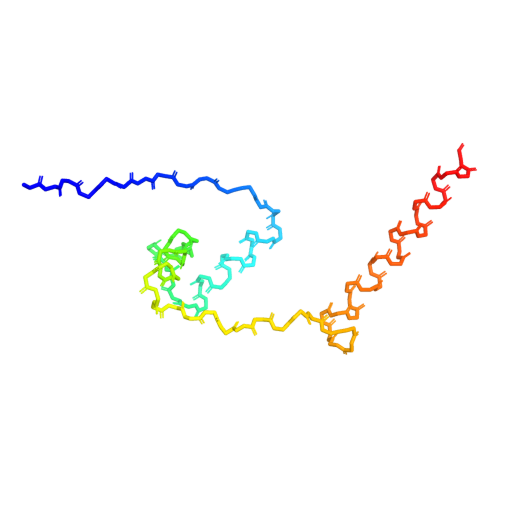EU A O 1
ATOM 600 N N . ALA A 1 79 ? 22.596 -6.508 -19.328 1.00 90.62 79 ALA A N 1
ATOM 601 C CA . ALA A 1 79 ? 23.557 -5.413 -19.211 1.00 90.62 79 ALA A CA 1
ATOM 602 C C . ALA A 1 79 ? 24.919 -5.771 -19.831 1.00 90.62 79 ALA A C 1
ATOM 604 O O . ALA A 1 79 ? 25.482 -4.971 -20.570 1.00 90.62 79 ALA A O 1
ATOM 605 N N . LYS A 1 80 ? 25.415 -6.994 -19.598 1.00 91.75 80 LYS A N 1
ATOM 606 C CA . LYS A 1 80 ? 26.668 -7.489 -20.200 1.00 91.75 80 LYS A CA 1
ATOM 607 C C . LYS A 1 80 ? 26.594 -7.571 -21.724 1.00 91.75 80 LYS A C 1
ATOM 609 O O . LYS A 1 80 ? 27.570 -7.269 -22.395 1.00 91.75 80 LYS A O 1
ATOM 614 N N . LEU A 1 81 ? 25.450 -7.984 -22.269 1.00 87.75 81 LEU A N 1
ATOM 615 C CA . LEU A 1 81 ? 25.238 -8.026 -23.717 1.00 87.75 81 LEU A CA 1
ATOM 616 C C . LEU A 1 81 ? 25.134 -6.629 -24.331 1.00 87.75 81 LEU A C 1
ATOM 618 O O . LEU A 1 81 ? 25.597 -6.431 -25.447 1.00 87.75 81 LEU A O 1
ATOM 622 N N . ALA A 1 82 ? 24.551 -5.671 -23.610 1.00 88.25 82 ALA A N 1
ATOM 623 C CA . ALA A 1 82 ? 24.484 -4.283 -24.052 1.00 88.25 82 ALA A CA 1
ATOM 624 C C . ALA A 1 82 ? 25.868 -3.610 -24.116 1.00 88.25 82 ALA A C 1
ATOM 626 O O . ALA A 1 82 ? 26.057 -2.737 -24.947 1.00 88.25 82 ALA A O 1
ATOM 627 N N . ASP A 1 83 ? 26.823 -4.028 -23.280 1.00 89.81 83 ASP A N 1
ATOM 628 C CA . ASP A 1 83 ? 28.208 -3.522 -23.287 1.00 89.81 83 ASP A CA 1
ATOM 629 C C . ASP A 1 83 ? 29.053 -4.080 -24.456 1.00 89.81 83 ASP A C 1
ATOM 631 O O . ASP A 1 83 ? 30.113 -3.553 -24.781 1.00 89.81 83 ASP A O 1
ATOM 635 N N . LEU A 1 84 ? 28.581 -5.152 -25.104 1.00 85.44 84 LEU A N 1
ATOM 636 C CA . LEU A 1 84 ? 29.245 -5.829 -26.228 1.00 85.44 84 LEU A CA 1
ATOM 637 C C . LEU A 1 84 ? 28.783 -5.335 -27.616 1.00 85.44 84 LEU A C 1
ATOM 639 O O . LEU A 1 84 ? 29.283 -5.841 -28.624 1.00 85.44 84 LEU A O 1
ATOM 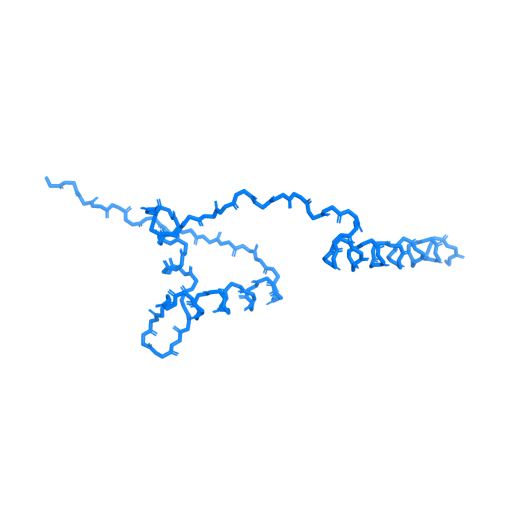643 N N . LEU A 1 85 ? 27.822 -4.405 -27.675 1.00 74.31 85 LEU A N 1
ATOM 644 C CA . LEU A 1 85 ? 27.224 -3.841 -28.896 1.00 74.31 85 LEU A CA 1
ATOM 645 C C . LEU A 1 85 ? 27.581 -2.360 -29.049 1.00 74.31 85 LEU A C 1
ATOM 647 O O . LEU A 1 85 ? 27.829 -1.955 -30.207 1.00 74.31 85 LEU A O 1
#